Protein AF-A0A522X2U6-F1 (afdb_monomer_lite)

Foldseek 3Di:
DDPVVVVVVVVVVVCVVVVHDPDDDQLDDDDAFDDPVRDDDPVRVVVVVVVVVPSPVSDDADPVRPDD

Sequence (68 aa):
MSNFVAEYLANQDILEAAGIDTRPHDACGVGMVATLDGKARRDVVVAGIEALKVLFHRGAVDADGKTG

pLDDT: mean 91.18, std 8.44, range [56.59, 98.62]

Structure (mmCIF, N/CA/C/O backbone):
data_AF-A0A522X2U6-F1
#
_entry.id   AF-A0A522X2U6-F1
#
loop_
_atom_site.group_PDB
_atom_site.id
_atom_site.type_symbol
_atom_site.label_atom_id
_atom_site.label_alt_id
_atom_site.label_comp_id
_atom_site.label_asym_id
_atom_site.label_entity_id
_atom_site.label_seq_id
_atom_site.pdbx_PDB_ins_code
_atom_site.Cartn_x
_atom_site.Cartn_y
_atom_site.Cartn_z
_atom_site.occupancy
_atom_site.B_iso_or_equiv
_atom_site.auth_seq_id
_atom_site.auth_comp_id
_atom_site.auth_asym_id
_atom_site.auth_atom_id
_atom_site.pdbx_PDB_model_num
ATOM 1 N N . MET A 1 1 ? 28.766 17.485 -10.920 1.00 56.59 1 MET A N 1
ATOM 2 C CA . MET A 1 1 ? 27.810 16.362 -11.031 1.00 56.59 1 MET A CA 1
ATOM 3 C C . MET A 1 1 ? 28.568 15.077 -10.743 1.00 56.59 1 MET A C 1
ATOM 5 O O . MET A 1 1 ? 29.685 14.968 -11.230 1.00 56.59 1 MET A O 1
ATOM 9 N N . SER A 1 2 ? 28.039 14.156 -9.934 1.00 76.12 2 SER A N 1
ATOM 10 C CA . SER A 1 2 ? 28.686 12.849 -9.737 1.00 76.12 2 SER A CA 1
ATOM 11 C C . SER A 1 2 ? 28.664 12.050 -11.045 1.00 76.12 2 SER A C 1
ATOM 13 O O . SER A 1 2 ? 27.732 12.203 -11.836 1.00 76.12 2 SER A O 1
ATOM 15 N N . ASN A 1 3 ? 29.672 11.199 -11.265 1.00 89.44 3 ASN A N 1
ATOM 16 C CA . ASN A 1 3 ? 29.759 10.342 -12.458 1.00 89.44 3 ASN A CA 1
ATOM 17 C C . ASN A 1 3 ? 28.475 9.513 -12.658 1.00 89.44 3 ASN A C 1
ATOM 19 O O . ASN A 1 3 ? 27.970 9.396 -13.766 1.00 89.44 3 ASN A O 1
ATOM 23 N N . PHE A 1 4 ? 27.884 9.067 -11.544 1.00 91.94 4 PHE A N 1
ATOM 24 C CA . PHE A 1 4 ? 26.618 8.341 -11.496 1.00 91.94 4 PHE A CA 1
ATOM 25 C C . PHE A 1 4 ? 25.450 9.072 -12.173 1.00 91.94 4 PHE A C 1
ATOM 27 O O . PHE A 1 4 ? 24.711 8.464 -12.936 1.00 91.94 4 PHE A O 1
ATOM 34 N N . VAL A 1 5 ? 25.264 10.373 -11.911 1.00 93.31 5 VAL A N 1
ATOM 35 C CA . VAL A 1 5 ? 24.121 11.114 -12.480 1.00 93.31 5 VAL A CA 1
ATOM 36 C C . VAL A 1 5 ? 24.257 11.232 -13.997 1.00 93.31 5 VAL A C 1
ATOM 38 O O . VAL A 1 5 ? 23.268 11.100 -14.709 1.00 93.31 5 VAL A O 1
ATOM 41 N N . ALA A 1 6 ? 25.477 11.455 -14.493 1.00 94.69 6 ALA A N 1
ATOM 42 C CA . ALA A 1 6 ? 25.730 11.535 -15.929 1.00 94.69 6 ALA A CA 1
ATOM 43 C C . ALA A 1 6 ? 25.478 10.185 -16.625 1.00 94.69 6 ALA A C 1
ATOM 45 O O . ALA A 1 6 ? 24.828 10.147 -17.666 1.00 94.69 6 ALA A O 1
ATOM 46 N N . GLU A 1 7 ? 25.939 9.086 -16.024 1.00 95.12 7 GLU A N 1
ATOM 47 C CA . GLU A 1 7 ? 25.700 7.725 -16.521 1.00 95.12 7 GLU A CA 1
ATOM 48 C C . GLU A 1 7 ? 24.211 7.348 -16.496 1.00 95.12 7 GLU A C 1
ATOM 50 O O . GLU A 1 7 ? 23.705 6.782 -17.463 1.00 95.12 7 GLU A O 1
ATOM 55 N N . TYR A 1 8 ? 23.492 7.692 -15.422 1.00 92.00 8 TYR A N 1
ATOM 56 C CA . TYR A 1 8 ? 22.053 7.447 -15.300 1.00 92.00 8 TYR A CA 1
ATOM 57 C C . TYR A 1 8 ? 21.265 8.108 -16.438 1.00 92.00 8 TYR A C 1
ATOM 59 O O . TYR A 1 8 ? 20.476 7.437 -17.098 1.00 92.00 8 TYR A O 1
ATOM 67 N N . LEU A 1 9 ? 21.515 9.396 -16.700 1.00 93.56 9 LEU A N 1
ATOM 68 C CA . LEU A 1 9 ? 20.817 10.143 -17.752 1.00 93.56 9 LEU A CA 1
ATOM 69 C C . LEU A 1 9 ? 21.129 9.590 -19.147 1.00 93.56 9 LEU A C 1
ATOM 71 O O . LEU A 1 9 ? 20.216 9.384 -19.938 1.00 93.56 9 LEU A O 1
ATOM 75 N N . ALA A 1 10 ? 22.396 9.263 -19.424 1.00 94.88 10 ALA A N 1
ATOM 76 C CA . ALA A 1 10 ? 22.777 8.665 -20.703 1.00 94.88 10 ALA A CA 1
ATOM 77 C C . ALA A 1 10 ? 22.093 7.305 -20.940 1.00 94.88 10 ALA A C 1
ATOM 79 O O . ALA A 1 10 ? 21.646 7.017 -22.049 1.00 94.88 10 ALA A O 1
ATOM 80 N N . ASN A 1 11 ? 21.979 6.473 -19.900 1.00 94.62 11 ASN A N 1
ATOM 81 C CA . ASN A 1 11 ? 21.266 5.197 -19.988 1.00 94.62 11 ASN A CA 1
ATOM 82 C C . ASN A 1 11 ? 19.753 5.393 -20.149 1.00 94.62 11 ASN A C 1
ATOM 84 O O . ASN A 1 11 ? 19.125 4.657 -20.908 1.00 94.62 11 ASN A O 1
ATOM 88 N N . GLN A 1 12 ? 19.176 6.381 -19.464 1.00 93.88 12 GLN A N 1
ATOM 89 C CA . GLN A 1 12 ? 17.767 6.738 -19.606 1.00 93.88 12 GLN A CA 1
ATOM 90 C C . GLN A 1 12 ? 17.443 7.130 -21.057 1.00 93.88 12 GLN A C 1
ATOM 92 O O . GLN A 1 12 ? 16.508 6.573 -21.629 1.00 93.88 12 GLN A O 1
ATOM 97 N N . ASP A 1 13 ? 18.264 7.981 -21.682 1.00 95.25 13 ASP A N 1
ATOM 98 C CA . ASP A 1 13 ? 18.091 8.400 -23.081 1.00 95.25 13 ASP A CA 1
ATOM 99 C C . ASP A 1 13 ? 18.123 7.207 -24.055 1.00 95.25 13 ASP A C 1
ATOM 101 O O . ASP A 1 13 ? 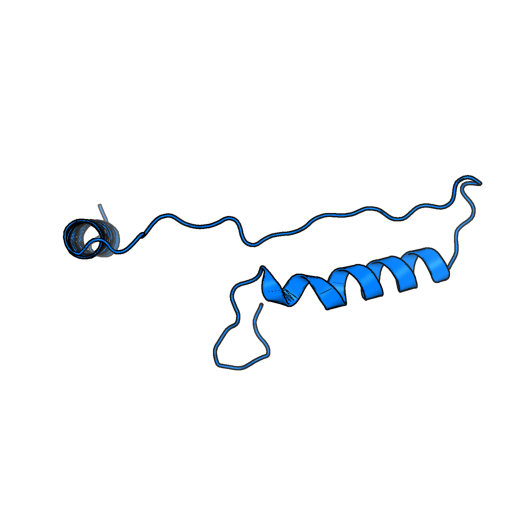17.315 7.125 -24.983 1.00 95.25 13 ASP A O 1
ATOM 105 N N . ILE A 1 14 ? 19.036 6.251 -23.839 1.00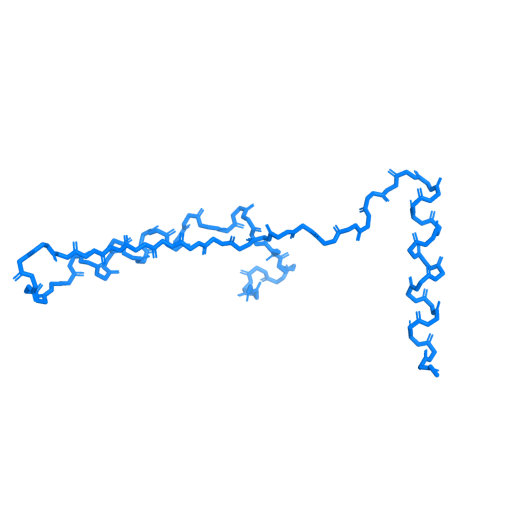 96.38 14 ILE A N 1
ATOM 106 C CA . ILE A 1 14 ? 19.138 5.031 -24.658 1.00 96.38 14 ILE A CA 1
ATOM 107 C C . ILE A 1 14 ? 17.855 4.196 -24.557 1.00 96.38 14 ILE A C 1
ATOM 109 O O . ILE A 1 14 ? 17.347 3.714 -25.573 1.00 96.38 14 ILE A O 1
ATOM 113 N N . LEU A 1 15 ? 17.338 4.011 -23.340 1.00 95.25 15 LEU A N 1
ATOM 114 C CA . LEU A 1 15 ? 16.133 3.220 -23.085 1.00 95.25 15 LEU A CA 1
ATOM 115 C C . LEU A 1 15 ? 14.890 3.889 -23.686 1.00 95.25 15 LEU A C 1
ATOM 117 O O . LEU A 1 15 ? 14.101 3.226 -24.360 1.00 95.25 15 LEU A O 1
ATOM 121 N N . GLU A 1 16 ? 14.755 5.203 -23.520 1.00 94.81 16 GLU A N 1
ATOM 122 C CA . GLU A 1 16 ? 13.647 5.977 -24.086 1.00 94.81 16 GLU A CA 1
ATOM 123 C C . GLU A 1 16 ? 13.671 5.973 -25.619 1.00 94.81 16 GLU A C 1
ATOM 125 O O . GLU A 1 16 ? 12.636 5.758 -26.254 1.00 94.81 16 GLU A O 1
ATOM 130 N N . ALA A 1 17 ? 14.851 6.118 -26.233 1.00 95.94 17 ALA A N 1
ATOM 131 C CA . ALA A 1 17 ? 15.014 6.009 -27.684 1.00 95.94 17 ALA A CA 1
ATOM 132 C C . ALA A 1 17 ? 14.655 4.610 -28.219 1.00 95.94 17 ALA A C 1
ATOM 134 O O . ALA A 1 17 ? 14.194 4.481 -29.355 1.00 95.94 17 ALA A O 1
ATOM 135 N N . ALA A 1 18 ? 14.826 3.566 -27.402 1.00 96.62 18 ALA A N 1
ATOM 136 C CA . ALA A 1 18 ? 14.387 2.203 -27.701 1.00 96.62 18 ALA A CA 1
ATOM 137 C C . ALA A 1 18 ? 12.883 1.967 -27.436 1.00 96.62 18 ALA A C 1
ATOM 139 O O . ALA A 1 18 ? 12.391 0.860 -27.666 1.00 96.62 18 ALA A O 1
ATOM 140 N N . GLY A 1 19 ? 12.145 2.983 -26.974 1.00 94.56 19 GLY A N 1
ATOM 141 C CA . GLY A 1 19 ? 10.716 2.899 -26.665 1.00 94.56 19 GLY A CA 1
ATOM 142 C C . GLY A 1 19 ? 10.395 2.258 -25.311 1.00 94.56 19 GLY A C 1
ATOM 143 O O . GLY A 1 19 ? 9.263 1.820 -25.104 1.00 94.56 19 GLY A O 1
ATOM 144 N N . ILE A 1 20 ? 11.367 2.174 -24.399 1.00 92.00 20 ILE A N 1
ATOM 145 C CA . ILE A 1 20 ? 11.182 1.657 -23.038 1.00 92.00 20 ILE A CA 1
ATOM 146 C C . ILE A 1 20 ? 10.784 2.822 -22.122 1.00 92.00 20 ILE A C 1
ATOM 148 O O . ILE A 1 20 ? 11.479 3.833 -22.072 1.00 92.00 20 ILE A O 1
ATOM 152 N N . ASP A 1 21 ? 9.675 2.686 -21.386 1.00 87.88 21 ASP A N 1
ATOM 153 C CA . ASP A 1 21 ? 9.256 3.686 -20.395 1.00 87.88 21 ASP A CA 1
ATOM 154 C C . ASP A 1 21 ? 10.156 3.610 -19.154 1.00 87.88 21 ASP A C 1
ATOM 156 O O . ASP A 1 21 ? 10.239 2.579 -18.486 1.00 87.88 21 ASP A O 1
ATOM 160 N N . THR A 1 22 ? 10.843 4.709 -18.863 1.00 87.81 22 THR A N 1
ATOM 161 C CA . THR A 1 22 ? 11.792 4.865 -17.750 1.00 87.81 22 THR A CA 1
ATOM 162 C C . THR A 1 22 ? 11.188 5.625 -16.571 1.00 87.81 22 THR A C 1
ATOM 164 O O . THR A 1 22 ? 11.838 5.782 -15.534 1.00 87.81 22 THR A O 1
ATOM 167 N N . ARG A 1 23 ? 9.955 6.133 -16.704 1.00 83.69 23 ARG A N 1
ATOM 168 C CA . ARG A 1 23 ? 9.335 6.951 -15.661 1.00 83.69 23 ARG A CA 1
ATOM 169 C C . ARG A 1 23 ? 9.009 6.088 -14.441 1.00 83.69 23 ARG A C 1
ATOM 171 O O . ARG A 1 23 ? 8.443 5.004 -14.589 1.00 83.69 23 ARG A O 1
ATOM 178 N N . PRO A 1 24 ? 9.286 6.576 -13.220 1.00 69.88 24 PRO A N 1
ATOM 179 C CA . PRO A 1 24 ? 8.846 5.897 -12.014 1.00 69.88 24 PRO A CA 1
ATOM 180 C C . PRO A 1 24 ? 7.319 5.838 -11.987 1.00 69.88 24 PRO A C 1
ATOM 182 O O . PRO A 1 24 ? 6.645 6.865 -12.079 1.00 69.88 24 PRO A O 1
ATOM 185 N N . HIS A 1 25 ? 6.767 4.638 -11.848 1.00 71.12 25 HIS A N 1
ATOM 186 C CA . HIS A 1 25 ? 5.350 4.466 -11.564 1.00 71.12 25 HIS A CA 1
ATOM 187 C C . HIS A 1 25 ? 5.135 4.442 -10.048 1.00 71.12 25 HIS A C 1
ATOM 189 O O . HIS A 1 25 ? 5.796 3.685 -9.336 1.00 71.12 25 HIS A O 1
ATOM 195 N N . ASP A 1 26 ? 4.193 5.250 -9.552 1.00 67.25 26 ASP A N 1
ATOM 196 C CA . ASP A 1 26 ? 3.823 5.248 -8.137 1.00 67.25 26 ASP A CA 1
ATOM 197 C C . ASP A 1 26 ? 3.164 3.916 -7.746 1.00 67.25 26 ASP A C 1
ATOM 199 O O . ASP A 1 26 ? 2.038 3.572 -8.121 1.00 67.25 26 ASP A O 1
ATOM 203 N N . ALA A 1 27 ? 3.904 3.178 -6.935 1.00 70.69 27 ALA A N 1
ATOM 204 C CA . ALA A 1 27 ? 3.662 1.803 -6.527 1.00 70.69 27 ALA A CA 1
ATOM 205 C C . ALA A 1 27 ? 2.921 1.671 -5.170 1.00 70.69 27 ALA A C 1
ATOM 207 O O . ALA A 1 27 ? 2.659 0.577 -4.675 1.00 70.69 27 ALA A O 1
ATOM 208 N N . CYS A 1 28 ? 2.553 2.784 -4.527 1.00 83.44 28 CYS A N 1
ATOM 209 C CA . CYS A 1 28 ? 2.092 2.779 -3.131 1.00 83.44 28 CYS A CA 1
ATOM 210 C C . CYS A 1 28 ? 0.569 2.901 -2.982 1.00 83.44 28 CYS A C 1
ATOM 212 O O . CYS A 1 28 ? -0.101 3.571 -3.773 1.00 83.44 28 CYS A O 1
ATOM 214 N N . GLY A 1 29 ? -0.000 2.281 -1.940 1.00 88.06 29 GLY A N 1
ATOM 215 C CA . GLY A 1 29 ? -1.426 2.350 -1.590 1.00 88.06 29 GLY A CA 1
ATOM 216 C C . GLY A 1 29 ? -1.671 2.843 -0.167 1.00 88.06 29 GLY A C 1
ATOM 217 O O . GLY A 1 29 ? -0.876 2.574 0.728 1.00 88.06 29 GLY A O 1
ATOM 218 N N . VAL A 1 30 ? -2.787 3.548 0.035 1.00 93.38 30 VAL A N 1
ATOM 219 C CA . VAL A 1 30 ? -3.226 4.066 1.341 1.00 93.38 30 VAL A CA 1
ATOM 220 C C . VAL A 1 30 ? -4.701 3.742 1.579 1.00 93.38 30 VAL A C 1
ATOM 222 O O . VAL A 1 30 ? -5.481 3.646 0.633 1.00 93.38 30 VAL A O 1
ATOM 225 N N . GLY A 1 31 ? -5.088 3.578 2.843 1.00 94.31 31 GLY A N 1
ATOM 226 C CA . GLY A 1 31 ? -6.463 3.290 3.254 1.00 94.31 31 GLY A CA 1
ATOM 227 C C . GLY A 1 31 ? -6.681 3.568 4.741 1.00 94.31 31 GLY A C 1
ATOM 228 O O . GLY A 1 31 ? -5.722 3.744 5.491 1.00 94.31 31 GLY A O 1
ATOM 229 N N . MET A 1 32 ? -7.945 3.624 5.170 1.00 97.19 32 MET A N 1
ATOM 230 C CA . MET A 1 32 ? -8.328 3.917 6.554 1.00 97.19 32 MET A CA 1
ATOM 231 C C . MET A 1 32 ? -9.476 3.014 7.002 1.00 97.19 32 MET A C 1
ATOM 233 O O . MET A 1 32 ? -10.431 2.799 6.259 1.00 97.19 32 MET A O 1
ATOM 237 N N . VAL A 1 33 ? -9.393 2.529 8.241 1.00 97.31 33 VAL A N 1
ATOM 238 C CA . VAL A 1 33 ? -10.461 1.791 8.924 1.00 97.31 33 VAL A CA 1
ATOM 239 C C . VAL A 1 33 ? -10.704 2.457 10.274 1.00 97.31 33 VAL A C 1
ATOM 241 O O . VAL A 1 33 ? -9.751 2.742 10.997 1.00 97.31 33 VAL A O 1
ATOM 244 N N . ALA A 1 34 ? -11.967 2.709 10.616 1.00 97.00 34 ALA A N 1
ATOM 245 C CA . ALA A 1 34 ? -12.347 3.361 11.866 1.00 97.00 34 ALA A CA 1
ATOM 246 C C . ALA A 1 34 ? -13.697 2.847 12.381 1.00 97.00 34 ALA A C 1
ATOM 248 O O . ALA A 1 3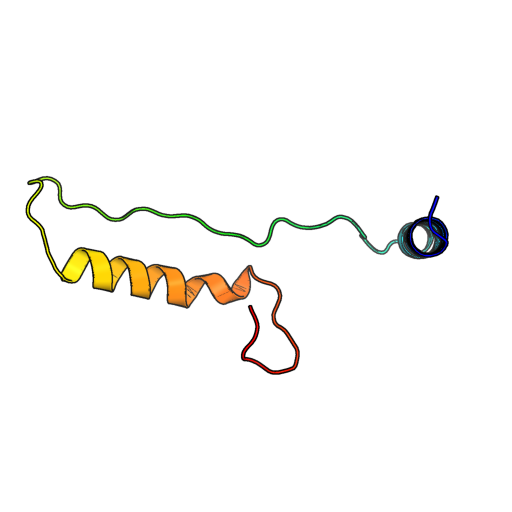4 ? -14.553 2.416 11.607 1.00 97.00 34 ALA A O 1
ATOM 249 N N . THR A 1 35 ? -13.897 2.926 13.697 1.00 97.38 35 THR A N 1
ATOM 250 C CA . THR A 1 35 ? -15.213 2.761 14.318 1.00 97.38 35 THR A CA 1
ATOM 251 C C . THR A 1 35 ? -15.947 4.097 14.355 1.00 97.38 35 THR A C 1
ATOM 253 O O . THR A 1 35 ? -15.351 5.142 14.603 1.00 97.38 35 THR A O 1
ATOM 256 N N . LEU A 1 36 ? -17.263 4.075 14.133 1.00 97.00 36 LEU A N 1
ATOM 257 C CA . LEU A 1 36 ? -18.091 5.288 14.183 1.00 97.00 36 LEU A CA 1
ATOM 258 C C . LEU A 1 36 ? -18.404 5.739 15.617 1.00 97.00 36 LEU A C 1
ATOM 260 O O . LEU A 1 36 ? -18.737 6.896 15.841 1.00 97.00 36 LEU A O 1
ATOM 264 N N . ASP A 1 37 ? -18.307 4.825 16.584 1.00 97.44 37 ASP A N 1
ATOM 265 C CA . ASP A 1 37 ? -18.610 5.077 17.995 1.00 97.44 37 ASP A CA 1
ATOM 266 C C . ASP A 1 37 ? -17.378 5.486 18.821 1.00 97.44 37 ASP A C 1
ATOM 268 O O . ASP A 1 37 ? -17.487 5.688 20.031 1.00 97.44 37 ASP A O 1
ATOM 272 N N . GLY A 1 38 ? -16.205 5.585 18.183 1.00 96.44 38 GLY A N 1
ATOM 273 C CA . GLY A 1 38 ? -14.945 5.981 18.813 1.00 96.44 38 GLY A CA 1
ATOM 274 C C . GLY A 1 38 ? -14.378 4.968 19.810 1.00 96.44 38 GLY A C 1
ATOM 275 O O . GLY A 1 38 ? -13.369 5.248 20.459 1.00 96.44 38 GLY A O 1
ATOM 276 N N . LYS A 1 39 ? -14.990 3.787 19.958 1.00 97.69 39 LYS A N 1
ATOM 277 C CA . LYS A 1 39 ? -14.494 2.762 20.882 1.00 97.69 39 LYS A CA 1
ATOM 278 C C . LYS A 1 39 ? -13.325 2.018 20.254 1.00 97.69 39 LYS A C 1
ATOM 280 O O . LYS A 1 39 ? -13.397 1.583 19.104 1.00 97.69 39 LYS A O 1
ATOM 285 N N . ALA A 1 40 ? -12.264 1.829 21.035 1.00 97.38 40 ALA A N 1
ATOM 286 C CA . ALA A 1 40 ? -11.107 1.050 20.614 1.00 97.38 40 ALA A CA 1
ATOM 287 C C . ALA A 1 40 ? -11.495 -0.421 20.417 1.00 97.38 40 ALA A C 1
ATOM 289 O O . ALA A 1 40 ? -12.063 -1.042 21.319 1.00 97.38 40 ALA A O 1
ATOM 290 N N . ARG A 1 41 ? -11.166 -0.990 19.251 1.00 97.81 41 ARG A N 1
ATOM 291 C CA . ARG A 1 41 ? -11.448 -2.393 18.935 1.00 97.81 41 ARG A CA 1
ATOM 292 C C . ARG A 1 41 ? -10.296 -3.057 18.183 1.00 97.81 41 ARG A C 1
ATOM 294 O O . ARG A 1 41 ? -9.622 -2.439 17.360 1.00 97.81 41 ARG A O 1
ATOM 301 N N . ARG A 1 42 ? -10.072 -4.345 18.471 1.00 98.19 42 ARG A N 1
ATOM 302 C CA . ARG A 1 42 ? -9.022 -5.150 17.824 1.00 98.19 42 ARG A CA 1
ATOM 303 C C . ARG A 1 42 ? -9.338 -5.443 16.356 1.00 98.19 42 ARG A C 1
ATOM 305 O O . ARG A 1 42 ? -8.402 -5.555 15.569 1.00 98.19 42 ARG A O 1
ATOM 312 N N . ASP A 1 43 ? -10.618 -5.534 15.998 1.00 98.06 43 ASP A N 1
ATOM 313 C CA . ASP A 1 43 ? -11.078 -5.771 14.624 1.00 98.06 43 ASP A CA 1
ATOM 314 C C . ASP A 1 43 ? -10.611 -4.675 13.652 1.00 98.06 43 ASP A C 1
ATOM 316 O O . ASP A 1 43 ? -10.189 -5.003 12.552 1.00 98.06 43 ASP A O 1
ATOM 320 N N . VAL A 1 44 ? -10.552 -3.408 14.078 1.00 98.25 44 VAL A N 1
ATOM 321 C CA . VAL A 1 44 ? -9.992 -2.298 13.280 1.00 98.25 44 VAL A CA 1
ATOM 322 C C . VAL A 1 44 ? -8.550 -2.582 12.865 1.00 98.25 44 VAL A C 1
ATOM 324 O O . VAL A 1 44 ? -8.180 -2.412 11.706 1.00 98.25 44 VAL A O 1
ATOM 327 N N . VAL A 1 45 ? -7.724 -3.051 13.802 1.00 98.25 45 VAL A N 1
ATOM 328 C CA . VAL A 1 45 ? -6.316 -3.356 13.518 1.00 98.25 45 VAL A CA 1
ATOM 329 C C . VAL A 1 45 ? -6.193 -4.613 12.652 1.00 98.25 45 VAL A C 1
ATOM 331 O O . VAL A 1 45 ? -5.325 -4.670 11.786 1.00 98.25 45 VAL A O 1
ATOM 334 N N . VAL A 1 46 ? -7.051 -5.617 12.864 1.00 98.62 46 VAL A N 1
ATOM 335 C CA . VAL A 1 46 ? -7.097 -6.818 12.013 1.00 98.62 46 VAL A CA 1
ATOM 336 C C . VAL A 1 46 ? -7.448 -6.438 10.573 1.00 98.62 46 VAL A C 1
ATOM 338 O O . VAL A 1 46 ? -6.695 -6.791 9.671 1.00 98.62 46 VAL A O 1
ATOM 341 N N . ALA A 1 47 ? -8.491 -5.632 10.373 1.00 98.12 47 ALA A N 1
ATOM 342 C CA . ALA A 1 47 ? -8.894 -5.134 9.061 1.00 98.12 47 ALA A CA 1
ATOM 343 C C . ALA A 1 47 ? -7.789 -4.298 8.389 1.00 98.12 47 ALA A C 1
ATOM 345 O O . ALA A 1 47 ? -7.550 -4.427 7.190 1.00 98.12 47 ALA A O 1
ATOM 346 N N . GLY A 1 48 ? -7.055 -3.485 9.159 1.00 98.06 48 GLY A N 1
ATOM 347 C CA . GLY A 1 48 ? -5.886 -2.760 8.650 1.00 98.06 48 GLY A CA 1
ATOM 348 C C . GLY A 1 48 ? -4.780 -3.693 8.140 1.00 98.06 48 GLY A C 1
ATOM 349 O O . GLY A 1 48 ? -4.240 -3.481 7.057 1.00 98.06 48 GLY A O 1
ATOM 350 N N . ILE A 1 49 ? -4.472 -4.763 8.877 1.00 98.06 49 ILE A N 1
ATOM 351 C CA . ILE A 1 49 ? -3.485 -5.771 8.453 1.00 98.06 49 ILE A CA 1
ATOM 352 C C . ILE A 1 49 ? -3.974 -6.536 7.215 1.00 98.06 49 ILE A C 1
ATOM 354 O O . ILE A 1 49 ? -3.185 -6.796 6.308 1.00 98.06 49 ILE A O 1
ATOM 358 N N . GLU A 1 50 ? -5.256 -6.897 7.158 1.00 98.12 50 GLU A N 1
ATOM 359 C CA . GLU A 1 50 ? -5.863 -7.553 5.992 1.00 98.12 50 GLU A CA 1
ATOM 360 C C . GLU A 1 50 ? -5.760 -6.684 4.736 1.00 98.12 50 GLU A C 1
ATOM 362 O O . GLU A 1 50 ? -5.389 -7.190 3.677 1.00 98.12 50 GLU A O 1
ATOM 367 N N . ALA A 1 51 ? -5.984 -5.374 4.866 1.00 96.88 51 ALA A N 1
ATOM 368 C CA . ALA A 1 51 ? -5.799 -4.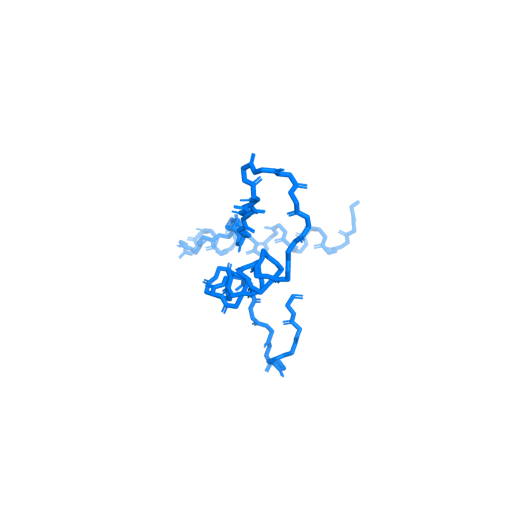429 3.770 1.00 96.88 51 ALA A CA 1
ATOM 369 C C . ALA A 1 51 ? -4.333 -4.360 3.301 1.00 96.88 51 ALA A C 1
ATOM 371 O O . ALA A 1 51 ? -4.067 -4.390 2.101 1.00 96.88 51 ALA A O 1
ATOM 372 N N . LEU A 1 52 ? -3.361 -4.325 4.219 1.00 95.12 52 LEU A N 1
ATOM 373 C CA . LEU A 1 52 ? -1.936 -4.292 3.856 1.00 95.12 52 LEU A CA 1
ATOM 374 C C . LEU A 1 52 ? -1.480 -5.571 3.136 1.00 95.12 52 LEU A C 1
ATOM 376 O O . LEU A 1 52 ? -0.671 -5.505 2.211 1.00 95.12 52 LEU A O 1
ATOM 380 N N . LYS A 1 53 ? -2.040 -6.731 3.499 1.00 94.88 53 LYS A N 1
ATOM 381 C CA . LYS A 1 53 ? -1.720 -8.025 2.871 1.00 94.88 53 LYS A CA 1
ATOM 382 C C . LYS A 1 53 ? -2.086 -8.116 1.391 1.00 94.88 53 LYS A C 1
ATOM 384 O O . LYS A 1 53 ? -1.615 -9.040 0.739 1.00 94.88 53 LYS A O 1
ATOM 389 N N . VAL A 1 54 ? -2.901 -7.207 0.857 1.00 93.62 54 VAL A N 1
ATOM 390 C CA . VAL A 1 54 ? -3.301 -7.216 -0.561 1.00 93.62 54 VAL A CA 1
ATOM 391 C C . VAL A 1 54 ? -2.612 -6.136 -1.399 1.00 93.62 54 VAL A C 1
ATOM 393 O O . VAL A 1 54 ? -2.912 -6.023 -2.582 1.00 93.62 54 VAL A O 1
ATOM 396 N N . LEU A 1 55 ? -1.664 -5.367 -0.847 1.00 91.31 55 LEU A N 1
ATOM 397 C CA . LEU A 1 55 ? -0.980 -4.281 -1.572 1.00 91.31 55 LEU A CA 1
ATOM 398 C C . LEU A 1 55 ? 0.284 -4.704 -2.342 1.00 91.31 55 LEU A C 1
ATOM 400 O O . LEU A 1 55 ? 0.791 -3.914 -3.133 1.00 91.31 55 LEU A O 1
ATOM 404 N N . PHE A 1 56 ? 0.773 -5.936 -2.173 1.00 88.44 56 PHE A N 1
ATOM 405 C CA . PHE A 1 56 ? 2.038 -6.403 -2.771 1.00 88.44 56 PHE A CA 1
ATOM 406 C C . PHE A 1 56 ? 2.082 -6.330 -4.305 1.00 88.44 56 PHE A C 1
ATOM 408 O O . PHE A 1 56 ? 3.155 -6.220 -4.877 1.00 88.44 56 PHE A O 1
ATOM 415 N N . HIS A 1 57 ? 0.929 -6.354 -4.980 1.00 89.06 57 HIS A N 1
ATOM 416 C CA . HIS A 1 57 ? 0.844 -6.220 -6.438 1.00 89.06 57 HIS A CA 1
ATOM 417 C C . HIS A 1 57 ? 1.216 -4.821 -6.944 1.00 89.06 57 HIS A C 1
ATOM 419 O O . HIS A 1 57 ? 1.343 -4.622 -8.151 1.00 89.06 57 HIS A O 1
ATOM 425 N N . ARG A 1 58 ? 1.319 -3.844 -6.037 1.00 88.06 58 ARG A N 1
ATOM 426 C CA . ARG A 1 58 ? 1.649 -2.464 -6.378 1.00 88.06 58 ARG A CA 1
ATOM 427 C C . ARG A 1 58 ? 3.089 -2.117 -6.046 1.00 88.06 58 ARG A C 1
ATOM 429 O O . ARG A 1 58 ? 3.575 -1.190 -6.658 1.00 88.06 58 ARG A O 1
ATOM 436 N N . GLY A 1 59 ? 3.761 -2.849 -5.157 1.00 83.06 59 GLY A N 1
ATOM 437 C CA . GLY A 1 59 ? 5.137 -2.574 -4.735 1.00 83.06 59 GLY A CA 1
ATOM 438 C C . GLY A 1 59 ? 6.201 -3.185 -5.650 1.00 83.06 59 GLY A C 1
ATOM 439 O O . GLY A 1 59 ? 5.946 -4.158 -6.358 1.00 83.06 59 GLY A O 1
ATOM 440 N N . ALA A 1 60 ? 7.419 -2.644 -5.590 1.00 83.38 60 ALA A N 1
ATOM 441 C CA . ALA A 1 60 ? 8.587 -3.373 -6.072 1.00 83.38 60 ALA A CA 1
ATOM 442 C C . ALA A 1 60 ? 8.789 -4.623 -5.200 1.00 83.38 60 ALA A C 1
ATOM 444 O O . ALA A 1 60 ? 8.647 -4.558 -3.980 1.00 83.38 60 ALA A O 1
ATOM 445 N N . VAL A 1 61 ? 9.109 -5.753 -5.827 1.00 85.81 61 VAL A N 1
ATOM 446 C CA . VAL A 1 61 ? 9.418 -7.005 -5.129 1.00 85.81 61 VAL A CA 1
ATOM 447 C C . VAL A 1 61 ? 10.890 -7.297 -5.352 1.00 85.81 61 VAL A C 1
ATOM 449 O O . VAL A 1 61 ? 11.305 -7.495 -6.496 1.00 85.81 61 VAL A O 1
ATOM 452 N N . ASP A 1 62 ? 11.676 -7.302 -4.275 1.00 87.56 62 ASP A N 1
ATOM 453 C CA . ASP A 1 62 ? 13.085 -7.667 -4.373 1.00 87.56 62 ASP A CA 1
ATOM 454 C C . ASP A 1 62 ? 13.246 -9.180 -4.592 1.00 87.56 62 ASP A C 1
ATOM 456 O O . ASP A 1 62 ? 12.400 -9.997 -4.207 1.00 87.56 62 ASP A O 1
ATOM 460 N N . ALA A 1 63 ? 14.357 -9.570 -5.211 1.00 92.00 63 ALA A N 1
ATOM 461 C CA . ALA A 1 63 ? 14.624 -10.956 -5.586 1.00 92.00 63 ALA A CA 1
ATOM 462 C C . ALA A 1 63 ? 14.739 -11.904 -4.374 1.00 92.00 63 ALA A C 1
ATOM 464 O O . ALA A 1 63 ? 14.590 -13.117 -4.523 1.00 92.00 63 ALA A O 1
ATOM 465 N N . ASP A 1 64 ? 14.993 -11.375 -3.172 1.00 95.19 64 ASP A N 1
ATOM 466 C CA . ASP A 1 64 ? 15.105 -12.158 -1.937 1.00 95.19 64 ASP A CA 1
ATOM 467 C C . ASP A 1 64 ? 13.752 -12.599 -1.339 1.00 95.19 64 ASP A C 1
ATOM 469 O O . ASP A 1 64 ? 13.732 -13.445 -0.426 1.00 95.19 64 ASP A O 1
ATOM 473 N N . GLY A 1 65 ? 12.649 -12.024 -1.840 1.00 91.88 65 GLY A N 1
ATOM 474 C CA . GLY A 1 65 ? 11.275 -12.251 -1.394 1.00 91.88 65 GLY A CA 1
ATOM 475 C C . GLY A 1 65 ? 10.963 -11.757 0.023 1.00 91.88 65 GLY A C 1
ATOM 476 O O . GLY A 1 65 ? 9.992 -12.226 0.621 1.00 91.88 65 GLY A O 1
ATOM 477 N N . LYS A 1 66 ? 11.793 -10.879 0.595 1.00 91.44 66 LYS A N 1
ATOM 478 C CA . LYS A 1 66 ? 11.673 -10.376 1.977 1.00 91.44 66 LYS A CA 1
ATOM 479 C C . LYS A 1 66 ? 11.687 -8.859 2.050 1.00 91.44 66 LYS A C 1
ATOM 481 O O . 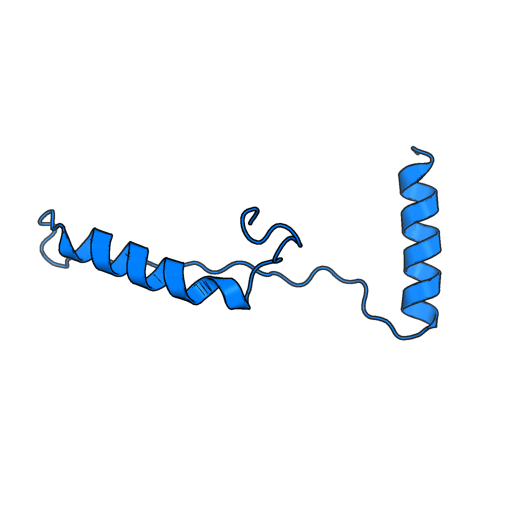LYS A 1 66 ? 11.021 -8.308 2.924 1.00 91.44 66 LYS A O 1
ATOM 486 N N . THR A 1 67 ? 12.455 -8.214 1.179 1.00 90.31 67 THR A N 1
ATOM 487 C CA . THR A 1 67 ? 12.605 -6.762 1.172 1.00 90.31 67 THR A CA 1
ATOM 488 C C . THR A 1 67 ? 11.486 -6.130 0.342 1.00 90.31 67 THR A C 1
ATOM 490 O O . THR A 1 67 ? 11.213 -6.560 -0.781 1.00 90.31 67 THR A O 1
ATOM 493 N N . GLY A 1 68 ? 10.819 -5.132 0.923 1.00 81.12 68 GLY A N 1
ATOM 494 C CA . GLY A 1 68 ? 9.737 -4.354 0.318 1.00 81.12 68 GLY A CA 1
ATOM 495 C C . GLY A 1 68 ?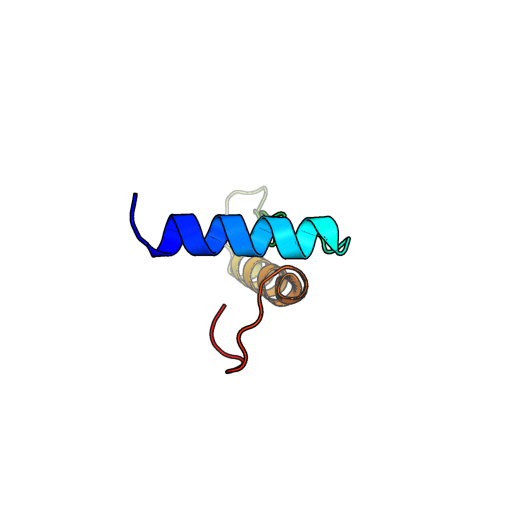 9.631 -2.972 0.940 1.00 81.12 68 GLY A C 1
ATOM 496 O O . GLY A 1 68 ? 10.342 -2.723 1.943 1.00 81.12 68 GLY A O 1
#

Radius of gyration: 19.98 Å; chains: 1; bounding box: 48×29×49 Å

Secondary structure (DSSP, 8-state):
--HHHHHHHHHHHHHHHTT---SPP----------TT----HHHHHHHHHHHTT-TTTS---TTSS--